Protein AF-A0A2D9EBV8-F1 (afdb_monomer_lite)

Structure (mmCIF, N/CA/C/O backbone):
data_AF-A0A2D9EBV8-F1
#
_entry.id   AF-A0A2D9EBV8-F1
#
loop_
_atom_site.group_PDB
_atom_site.id
_atom_site.type_symbol
_atom_site.label_atom_id
_atom_site.label_alt_id
_atom_site.label_comp_id
_atom_site.label_asym_id
_atom_site.label_entity_id
_atom_site.label_seq_id
_atom_site.pdbx_PDB_ins_code
_atom_site.Cartn_x
_atom_site.Cartn_y
_atom_site.Cartn_z
_atom_site.occupancy
_atom_site.B_iso_or_equiv
_atom_site.auth_seq_id
_atom_site.auth_comp_id
_atom_site.auth_asym_id
_atom_site.auth_atom_id
_atom_site.pdbx_PDB_model_num
ATOM 1 N N . MET A 1 1 ? -5.645 5.753 22.141 1.00 81.00 1 MET A N 1
ATOM 2 C CA . MET A 1 1 ? -5.054 6.169 20.856 1.00 81.00 1 MET A CA 1
ATOM 3 C C . MET A 1 1 ? -5.841 5.474 19.771 1.00 81.00 1 MET A C 1
ATOM 5 O O . MET A 1 1 ? -5.982 4.258 19.844 1.00 81.00 1 MET A O 1
ATOM 9 N N . THR A 1 2 ? -6.407 6.237 18.846 1.00 87.56 2 THR A N 1
ATOM 10 C CA . THR A 1 2 ? -7.192 5.682 17.734 1.00 87.56 2 THR A CA 1
ATOM 11 C C . THR A 1 2 ? -6.269 4.957 16.742 1.00 87.56 2 THR A C 1
ATOM 13 O O . THR A 1 2 ? -5.072 5.263 16.686 1.00 87.56 2 THR A O 1
ATOM 16 N N . PRO A 1 3 ? -6.769 4.008 15.933 1.00 87.75 3 PRO A N 1
ATOM 17 C CA . PRO A 1 3 ? -6.004 3.422 14.831 1.00 87.75 3 PRO A CA 1
ATOM 18 C C . PRO A 1 3 ? -5.420 4.475 13.879 1.00 87.75 3 PRO A C 1
ATOM 20 O O . PRO A 1 3 ? -4.272 4.354 13.458 1.00 87.75 3 PRO A O 1
ATOM 23 N N . ALA A 1 4 ? -6.172 5.545 13.596 1.00 86.12 4 ALA A N 1
ATOM 24 C CA . ALA A 1 4 ? -5.724 6.651 12.750 1.00 86.12 4 ALA A CA 1
ATOM 25 C C . ALA A 1 4 ? -4.484 7.365 13.304 1.00 86.12 4 ALA A C 1
ATOM 27 O O . ALA A 1 4 ? -3.606 7.754 12.538 1.00 86.12 4 ALA A O 1
ATOM 28 N N . GLU A 1 5 ? -4.393 7.515 14.625 1.00 89.56 5 GLU A N 1
ATOM 29 C CA . GLU A 1 5 ? -3.217 8.081 15.288 1.00 89.56 5 GLU A CA 1
ATOM 30 C C . GLU A 1 5 ? -2.063 7.074 15.354 1.00 89.56 5 GLU A C 1
ATOM 32 O O . GLU A 1 5 ? -0.928 7.441 15.062 1.00 89.56 5 GLU A O 1
ATOM 37 N N . LYS A 1 6 ? -2.348 5.806 15.695 1.00 92.12 6 LYS A N 1
ATOM 38 C CA . LYS A 1 6 ? -1.331 4.752 15.868 1.00 92.12 6 LYS A CA 1
ATOM 39 C C . LYS A 1 6 ? -0.600 4.425 14.567 1.00 92.12 6 LYS A C 1
ATOM 41 O O . LYS A 1 6 ? 0.611 4.249 14.589 1.00 92.12 6 LYS A O 1
ATOM 46 N N . TYR A 1 7 ? -1.331 4.330 13.457 1.00 91.75 7 TYR A N 1
ATOM 47 C CA . TYR A 1 7 ? -0.819 3.810 12.184 1.00 91.75 7 TYR A CA 1
ATOM 48 C C . TYR A 1 7 ? -0.558 4.892 11.135 1.00 91.75 7 TYR A C 1
ATOM 50 O O . TYR A 1 7 ? -0.276 4.578 9.979 1.00 91.75 7 TYR A O 1
ATOM 58 N N . ARG A 1 8 ? -0.627 6.173 11.516 1.00 92.50 8 ARG A N 1
ATOM 59 C CA . ARG A 1 8 ? -0.406 7.298 10.599 1.00 92.50 8 ARG A CA 1
ATOM 60 C C . ARG A 1 8 ? 0.923 7.190 9.852 1.00 92.50 8 ARG A C 1
ATOM 62 O O . ARG A 1 8 ? 0.958 7.364 8.635 1.00 92.50 8 ARG A O 1
ATOM 69 N N . ASP A 1 9 ? 1.996 6.904 10.583 1.00 94.31 9 ASP A N 1
ATOM 70 C CA . ASP A 1 9 ? 3.339 6.820 10.012 1.00 94.31 9 ASP A CA 1
ATOM 71 C C . ASP A 1 9 ? 3.507 5.555 9.162 1.00 94.31 9 ASP A C 1
ATOM 73 O O . ASP A 1 9 ? 4.109 5.623 8.092 1.00 94.31 9 ASP A O 1
ATOM 77 N N . ASN A 1 10 ? 2.888 4.434 9.561 1.00 93.81 10 ASN A N 1
ATOM 78 C CA . ASN A 1 10 ? 2.840 3.215 8.748 1.00 93.81 10 ASN A CA 1
ATOM 79 C C . ASN A 1 10 ? 2.167 3.477 7.396 1.00 93.81 10 ASN A C 1
ATOM 81 O O . ASN A 1 10 ? 2.729 3.156 6.355 1.00 93.81 10 ASN A O 1
ATOM 85 N N . PHE A 1 11 ? 0.990 4.105 7.391 1.00 94.56 11 PHE A N 1
ATOM 86 C CA . PHE A 1 11 ? 0.259 4.401 6.158 1.00 94.56 11 PHE A CA 1
ATOM 87 C C . PHE A 1 11 ? 1.008 5.362 5.240 1.00 94.56 11 PHE A C 1
ATOM 89 O O . PHE A 1 11 ? 0.989 5.184 4.022 1.00 94.56 11 PHE A O 1
ATOM 96 N N . LYS A 1 12 ? 1.704 6.347 5.814 1.00 95.75 12 LYS A N 1
ATOM 97 C CA . LYS A 1 12 ? 2.571 7.237 5.044 1.00 95.75 12 LYS A CA 1
ATOM 98 C C . LYS A 1 12 ? 3.744 6.475 4.418 1.00 95.75 12 LYS A C 1
ATOM 100 O O . LYS A 1 12 ? 4.006 6.653 3.233 1.00 95.75 12 LYS A O 1
ATOM 105 N N . SER A 1 13 ? 4.407 5.607 5.184 1.00 95.56 13 SER A N 1
ATOM 106 C CA . SER A 1 13 ? 5.509 4.770 4.687 1.00 95.56 13 SER A CA 1
ATOM 107 C C . SER A 1 13 ? 5.050 3.852 3.550 1.00 95.56 13 SER A C 1
ATOM 109 O O . SER A 1 13 ? 5.656 3.835 2.481 1.00 95.56 13 SER A O 1
ATOM 111 N N . LEU A 1 14 ? 3.919 3.163 3.727 1.00 95.50 14 LEU A N 1
ATOM 112 C CA . LEU A 1 14 ? 3.328 2.290 2.708 1.00 95.50 14 LEU A CA 1
ATOM 113 C C . LEU A 1 14 ? 2.961 3.054 1.430 1.00 95.50 14 LEU A C 1
ATOM 115 O O . LEU A 1 14 ? 3.194 2.561 0.327 1.00 95.50 14 LEU A O 1
ATOM 119 N N . GLU A 1 15 ? 2.399 4.259 1.551 1.00 96.19 15 GLU A N 1
ATOM 120 C CA . GLU A 1 15 ? 2.115 5.118 0.397 1.00 96.19 15 GLU A CA 1
ATOM 121 C C . GLU A 1 15 ? 3.399 5.487 -0.361 1.00 96.19 15 GLU A C 1
ATOM 123 O O . GLU A 1 15 ? 3.444 5.378 -1.590 1.00 96.19 15 GLU A O 1
ATOM 128 N N . GLU A 1 16 ? 4.456 5.877 0.356 1.00 97.19 16 GLU A N 1
ATOM 129 C CA . GLU A 1 16 ? 5.760 6.182 -0.235 1.00 97.19 16 GLU A CA 1
ATOM 130 C C . GLU A 1 16 ? 6.342 4.956 -0.961 1.00 97.19 16 GLU A C 1
ATOM 132 O O . GLU A 1 16 ? 6.755 5.070 -2.119 1.00 97.19 16 GLU A O 1
ATOM 137 N N . GLU A 1 17 ? 6.301 3.767 -0.352 1.00 96.62 17 GLU A N 1
ATOM 138 C CA . GLU A 1 17 ? 6.769 2.529 -0.985 1.00 96.62 17 GLU A CA 1
ATOM 139 C C . GLU A 1 17 ? 5.984 2.181 -2.257 1.00 96.62 17 GLU A C 1
ATOM 141 O O . GLU A 1 17 ? 6.583 1.842 -3.285 1.00 96.62 17 GLU A O 1
ATOM 146 N N . LEU A 1 18 ? 4.655 2.317 -2.231 1.00 97.00 18 LEU A N 1
ATOM 147 C CA . LEU A 1 18 ? 3.793 2.089 -3.394 1.00 97.00 18 LEU A CA 1
ATOM 148 C C . LEU A 1 18 ? 4.111 3.063 -4.540 1.00 97.00 18 LEU A C 1
ATOM 150 O O . LEU A 1 18 ? 4.152 2.663 -5.708 1.00 97.00 18 LEU A O 1
ATOM 154 N N . LEU A 1 19 ? 4.383 4.334 -4.234 1.00 97.81 19 LEU A N 1
ATOM 155 C CA . LEU A 1 19 ? 4.782 5.333 -5.231 1.00 97.81 19 LEU A CA 1
ATOM 156 C C . LEU A 1 19 ? 6.170 5.046 -5.818 1.00 97.81 19 LEU A C 1
ATOM 158 O O . LEU A 1 19 ? 6.379 5.191 -7.031 1.00 97.81 19 LEU A O 1
ATOM 162 N N . ILE A 1 20 ? 7.119 4.600 -4.991 1.00 97.50 20 ILE A N 1
ATOM 163 C CA . ILE A 1 20 ? 8.442 4.174 -5.459 1.00 97.50 20 ILE A CA 1
ATOM 164 C C . ILE A 1 20 ? 8.292 2.951 -6.367 1.00 97.50 20 ILE A C 1
ATOM 166 O O . ILE A 1 20 ? 8.866 2.938 -7.458 1.00 97.50 20 ILE A O 1
ATOM 170 N N . ALA A 1 21 ? 7.484 1.962 -5.980 1.00 96.94 21 ALA A N 1
ATOM 171 C CA . ALA A 1 21 ? 7.195 0.787 -6.795 1.00 96.94 21 ALA A CA 1
ATOM 172 C C . ALA A 1 21 ? 6.620 1.191 -8.167 1.00 96.94 21 ALA A C 1
ATOM 174 O O . ALA A 1 21 ? 7.171 0.803 -9.202 1.00 96.94 21 ALA A O 1
ATOM 175 N N . ALA A 1 22 ? 5.598 2.054 -8.194 1.00 96.69 22 ALA A N 1
ATOM 176 C CA . ALA A 1 22 ? 5.018 2.565 -9.438 1.00 96.69 22 ALA A CA 1
ATOM 177 C C . ALA A 1 22 ? 6.073 3.239 -10.331 1.00 96.69 22 ALA A C 1
ATOM 179 O O . ALA A 1 22 ? 6.115 3.026 -11.546 1.00 96.69 22 ALA A O 1
ATOM 180 N N . THR A 1 23 ? 6.964 4.023 -9.721 1.00 96.00 23 THR A N 1
ATOM 181 C CA . THR A 1 23 ? 8.048 4.719 -10.421 1.00 96.00 23 THR A CA 1
ATOM 182 C C . THR A 1 23 ? 9.053 3.737 -11.022 1.00 96.00 23 THR A C 1
ATOM 184 O O . THR A 1 23 ? 9.422 3.886 -12.188 1.00 96.00 23 THR A O 1
ATOM 187 N N . GLN A 1 24 ? 9.469 2.708 -10.275 1.00 94.38 24 GLN A N 1
ATOM 188 C CA . GLN A 1 24 ? 10.375 1.667 -10.779 1.00 94.38 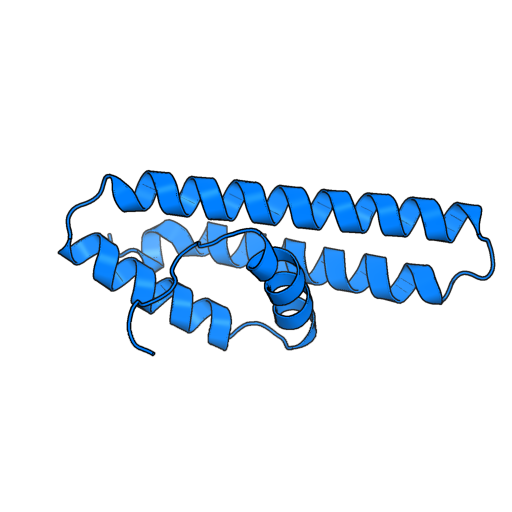24 GLN A CA 1
ATOM 189 C C . GLN A 1 24 ? 9.768 0.932 -11.973 1.00 94.38 24 GLN A C 1
ATOM 191 O O . GLN A 1 24 ? 10.436 0.756 -12.994 1.00 94.38 24 GLN A O 1
ATOM 196 N N . TYR A 1 25 ? 8.489 0.565 -11.876 1.00 94.88 25 TYR A N 1
ATOM 197 C CA . TYR A 1 25 ? 7.777 -0.094 -12.964 1.00 94.88 25 TYR A CA 1
ATOM 198 C C . TYR A 1 25 ? 7.697 0.795 -14.212 1.00 94.88 25 TYR A C 1
ATOM 200 O O . TYR A 1 25 ? 8.074 0.373 -15.305 1.00 94.88 25 TYR A O 1
ATOM 208 N N . ALA A 1 26 ? 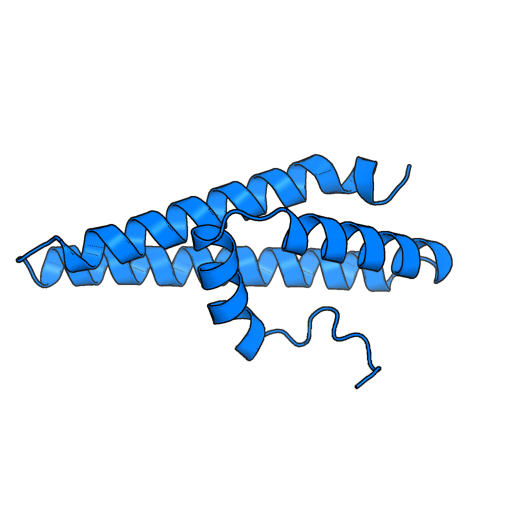7.286 2.057 -14.059 1.00 94.00 26 ALA A N 1
ATOM 209 C CA . ALA A 1 26 ? 7.191 3.002 -15.170 1.00 94.00 26 ALA A CA 1
ATOM 210 C C . ALA A 1 26 ? 8.552 3.262 -15.840 1.00 94.00 26 ALA A C 1
ATOM 212 O O . ALA A 1 26 ? 8.645 3.325 -17.069 1.00 94.00 26 ALA A O 1
ATOM 213 N N . LEU A 1 27 ? 9.620 3.400 -15.048 1.00 93.25 27 LEU A N 1
ATOM 214 C CA . LEU A 1 27 ? 10.972 3.600 -15.563 1.00 93.25 27 LEU A CA 1
ATOM 215 C C . LEU A 1 27 ? 11.487 2.368 -16.308 1.00 93.25 27 LEU A C 1
ATOM 217 O O . LEU A 1 27 ? 12.086 2.535 -17.368 1.00 93.25 27 LEU A O 1
ATOM 221 N N . ALA A 1 28 ? 11.205 1.152 -15.832 1.00 94.44 28 ALA A N 1
ATOM 222 C CA . ALA A 1 28 ? 11.654 -0.086 -16.469 1.00 94.44 28 ALA A CA 1
ATOM 223 C C . ALA A 1 28 ? 11.273 -0.154 -17.962 1.00 94.44 28 ALA A C 1
ATOM 225 O O . ALA A 1 28 ? 12.068 -0.599 -18.798 1.00 94.44 28 ALA A O 1
ATOM 226 N N . TRP A 1 29 ? 10.092 0.355 -18.318 1.00 91.38 29 TRP A N 1
ATOM 227 C CA . TRP A 1 29 ? 9.600 0.393 -19.698 1.00 91.38 29 TRP A CA 1
ATOM 228 C C . TRP A 1 29 ? 10.202 1.512 -20.554 1.00 91.38 29 TRP A C 1
ATOM 230 O O . TRP A 1 29 ? 10.176 1.410 -21.779 1.00 91.38 29 TRP A O 1
ATOM 240 N N . LYS A 1 30 ? 10.819 2.529 -19.942 1.00 92.06 30 LYS A N 1
ATOM 241 C CA . LYS A 1 30 ? 11.548 3.592 -20.653 1.00 92.06 30 LYS A CA 1
ATOM 242 C C . LYS A 1 30 ? 12.974 3.193 -21.039 1.00 92.06 30 LYS A C 1
ATOM 244 O O . LYS A 1 30 ? 13.537 3.775 -21.962 1.00 92.06 30 LYS A O 1
ATOM 249 N N . PHE A 1 31 ? 13.568 2.197 -20.377 1.00 84.50 31 PHE A N 1
ATOM 250 C CA . PHE A 1 31 ? 14.896 1.704 -20.751 1.00 84.50 31 PHE A CA 1
ATOM 251 C C . PHE A 1 31 ? 14.825 0.790 -21.978 1.00 84.50 31 PHE A C 1
ATOM 253 O O . PHE A 1 31 ? 14.100 -0.206 -21.979 1.00 84.50 31 PHE A O 1
ATOM 260 N N . GLY A 1 32 ? 15.638 1.094 -22.996 1.00 81.00 32 GLY A N 1
ATOM 261 C CA . GLY A 1 32 ? 15.876 0.212 -24.148 1.00 81.00 32 GLY A CA 1
ATOM 262 C C . GLY A 1 32 ? 16.846 -0.941 -23.853 1.00 81.00 32 GLY A C 1
ATOM 263 O O . GLY A 1 32 ? 16.907 -1.910 -24.601 1.00 81.00 32 GLY A O 1
ATOM 264 N N . ASN A 1 33 ? 17.591 -0.865 -22.743 1.00 93.56 33 ASN A N 1
ATOM 265 C CA . ASN A 1 33 ? 18.497 -1.923 -22.301 1.00 93.56 33 ASN A CA 1
ATOM 266 C C . ASN A 1 33 ? 17.748 -2.953 -21.438 1.00 93.56 33 ASN A C 1
ATOM 268 O O . ASN A 1 33 ? 17.292 -2.643 -20.334 1.00 93.56 33 ASN A O 1
ATOM 272 N N . TRP A 1 34 ? 17.692 -4.196 -21.921 1.00 92.50 34 TRP A N 1
ATOM 273 C CA . TRP A 1 34 ? 17.035 -5.316 -21.244 1.00 92.50 34 TRP A CA 1
ATOM 274 C C . TRP A 1 34 ? 17.562 -5.582 -19.825 1.00 92.50 34 TRP A C 1
ATOM 276 O O . TRP A 1 34 ? 16.780 -5.805 -18.903 1.00 92.50 34 TRP A O 1
ATOM 286 N N . THR A 1 35 ? 18.877 -5.511 -19.613 1.00 94.56 35 THR A N 1
ATOM 287 C CA . THR A 1 35 ? 19.491 -5.754 -18.300 1.00 94.56 35 THR A CA 1
ATOM 288 C C . THR A 1 35 ? 19.077 -4.691 -17.284 1.00 94.56 35 THR A C 1
ATOM 290 O O . THR A 1 35 ? 18.776 -5.022 -16.137 1.00 94.56 35 THR A O 1
ATOM 293 N N . ALA A 1 36 ? 19.024 -3.420 -17.696 1.00 93.69 36 ALA A N 1
ATOM 294 C CA . ALA A 1 36 ? 18.567 -2.327 -16.836 1.00 93.69 36 ALA A CA 1
ATOM 295 C C . ALA A 1 36 ? 17.080 -2.482 -16.482 1.00 93.69 36 ALA A C 1
ATOM 297 O O . ALA A 1 36 ? 16.721 -2.415 -15.306 1.00 93.69 36 ALA A O 1
ATOM 298 N N . ARG A 1 37 ? 16.241 -2.800 -17.479 1.00 95.81 37 ARG A N 1
ATOM 299 C CA . ARG A 1 37 ? 14.818 -3.110 -17.281 1.00 95.81 37 ARG A CA 1
ATOM 300 C C . ARG A 1 37 ? 14.622 -4.239 -16.271 1.00 95.81 37 ARG A C 1
ATOM 302 O O . ARG A 1 37 ? 13.882 -4.068 -15.310 1.00 95.81 37 ARG A O 1
ATOM 309 N N . ARG A 1 38 ? 15.321 -5.367 -16.441 1.00 95.00 38 ARG A N 1
ATOM 310 C CA . ARG A 1 38 ? 15.206 -6.527 -15.542 1.00 95.00 38 ARG A CA 1
ATOM 311 C C . ARG A 1 38 ? 15.572 -6.183 -14.096 1.00 95.00 38 ARG A C 1
ATOM 313 O O . ARG A 1 38 ? 14.908 -6.650 -13.178 1.00 95.00 38 ARG A O 1
ATOM 320 N N . ARG A 1 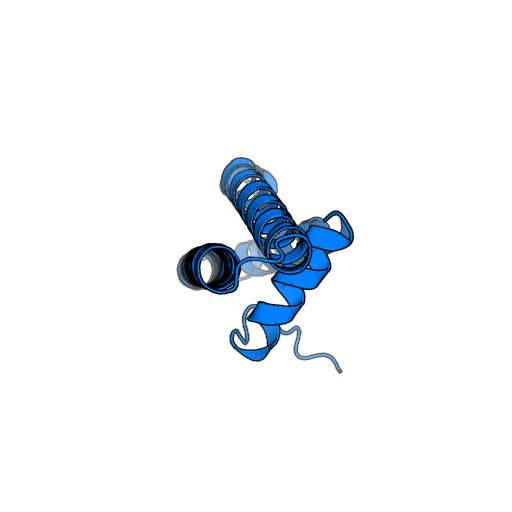39 ? 16.602 -5.356 -13.882 1.00 94.44 39 ARG A N 1
ATOM 321 C CA . ARG A 1 39 ? 16.977 -4.890 -12.536 1.00 94.44 39 ARG A CA 1
ATOM 322 C C . ARG A 1 39 ? 15.879 -4.034 -11.9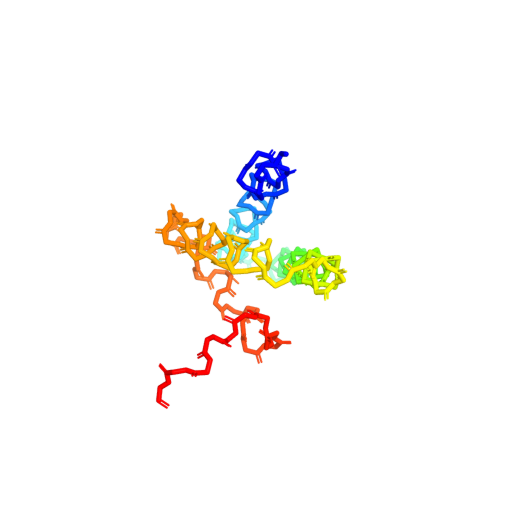07 1.00 94.44 39 ARG A C 1
ATOM 324 O O . ARG A 1 39 ? 15.543 -4.266 -10.753 1.00 94.44 39 ARG A O 1
ATOM 331 N N . MET A 1 40 ? 15.300 -3.097 -12.658 1.00 94.94 40 MET A N 1
ATOM 332 C CA . MET A 1 40 ? 14.206 -2.252 -12.159 1.00 94.94 40 MET A CA 1
ATOM 333 C C . MET A 1 40 ? 12.952 -3.057 -11.823 1.00 94.94 40 MET A C 1
ATOM 335 O O . MET A 1 40 ? 12.379 -2.856 -10.758 1.00 94.94 40 MET A O 1
ATOM 339 N N . LEU A 1 41 ? 12.572 -4.015 -12.674 1.00 94.38 41 LEU A N 1
ATOM 340 C CA . LEU A 1 41 ? 11.448 -4.914 -12.393 1.00 94.38 41 LEU A CA 1
ATOM 341 C C . LEU A 1 41 ? 11.700 -5.769 -11.144 1.00 94.38 41 LEU A C 1
ATOM 343 O O . LEU A 1 41 ? 10.816 -5.911 -10.314 1.00 94.38 41 LEU A O 1
ATOM 347 N N . SER A 1 42 ? 12.925 -6.259 -10.940 1.00 94.62 42 SER A N 1
ATOM 348 C CA . SER A 1 42 ? 13.258 -7.004 -9.719 1.00 94.62 42 SER A CA 1
ATOM 349 C C . SER A 1 42 ? 13.183 -6.135 -8.453 1.00 94.62 42 SER A C 1
ATOM 351 O O . SER A 1 42 ? 12.749 -6.608 -7.403 1.00 94.62 42 SER A O 1
ATOM 353 N N . VAL A 1 43 ? 13.563 -4.853 -8.538 1.00 95.38 43 VAL A N 1
ATOM 354 C CA . VAL A 1 43 ? 13.381 -3.898 -7.431 1.00 95.38 43 VAL A CA 1
ATOM 355 C C . VAL A 1 43 ? 11.897 -3.632 -7.180 1.00 95.38 43 VAL A C 1
ATOM 357 O O . VAL A 1 43 ? 11.479 -3.642 -6.026 1.00 95.38 43 VAL A O 1
ATOM 360 N N . HIS A 1 44 ? 11.106 -3.436 -8.237 1.00 95.50 44 HIS A N 1
ATOM 361 C CA . HIS A 1 44 ? 9.651 -3.279 -8.159 1.00 95.50 44 HIS A CA 1
ATOM 362 C C . HIS A 1 44 ? 8.986 -4.469 -7.459 1.00 95.50 44 HIS A C 1
ATOM 364 O O . HIS A 1 44 ? 8.282 -4.275 -6.474 1.00 95.50 44 HIS A O 1
ATOM 370 N N . GLU A 1 45 ? 9.296 -5.696 -7.879 1.00 93.50 45 GLU A N 1
ATOM 371 C CA . GLU A 1 45 ? 8.794 -6.918 -7.241 1.00 93.50 45 GLU A CA 1
ATOM 372 C C . GLU A 1 45 ? 9.174 -7.004 -5.758 1.00 93.50 45 GLU A C 1
ATOM 374 O O . GLU A 1 45 ? 8.368 -7.441 -4.937 1.00 93.50 45 GLU A O 1
ATOM 379 N N . ARG A 1 46 ? 10.397 -6.595 -5.393 1.00 94.81 46 ARG A N 1
ATOM 380 C CA . ARG A 1 46 ? 10.837 -6.582 -3.992 1.00 94.81 46 ARG A CA 1
ATOM 381 C C . ARG A 1 46 ? 10.047 -5.572 -3.160 1.00 94.81 46 ARG A C 1
ATOM 383 O O . ARG A 1 46 ? 9.643 -5.913 -2.058 1.00 94.81 46 ARG A O 1
ATOM 390 N N . LEU A 1 47 ? 9.810 -4.371 -3.686 1.00 94.88 47 LEU A N 1
ATOM 391 C CA . LEU A 1 47 ? 9.006 -3.351 -3.006 1.00 94.88 47 LEU A CA 1
ATOM 392 C C . LEU A 1 47 ? 7.574 -3.840 -2.781 1.00 94.88 47 LEU A C 1
ATOM 394 O O . LEU A 1 47 ? 7.079 -3.781 -1.665 1.00 94.88 47 LEU A O 1
ATOM 398 N N . LEU A 1 48 ? 6.941 -4.430 -3.800 1.00 93.69 48 LEU A N 1
ATOM 399 C CA . LEU A 1 48 ? 5.599 -4.999 -3.645 1.00 93.69 48 LEU A CA 1
ATOM 400 C C . LEU A 1 48 ? 5.547 -6.109 -2.583 1.00 93.69 48 LEU A C 1
ATOM 402 O O . LEU A 1 48 ? 4.572 -6.205 -1.841 1.00 93.69 48 LEU A O 1
ATOM 406 N N . ARG A 1 49 ? 6.595 -6.939 -2.473 1.00 92.31 49 ARG A N 1
ATOM 407 C CA . ARG A 1 49 ? 6.693 -7.947 -1.403 1.00 92.31 49 ARG A CA 1
ATOM 408 C C . ARG A 1 49 ? 6.818 -7.313 -0.019 1.00 92.31 49 ARG A C 1
ATOM 410 O O . ARG A 1 49 ? 6.182 -7.823 0.895 1.00 92.31 49 ARG A O 1
ATOM 417 N N . ASN A 1 50 ? 7.602 -6.246 0.129 1.00 92.31 50 ASN A N 1
ATOM 418 C CA . ASN A 1 50 ? 7.765 -5.544 1.405 1.00 92.31 50 ASN A CA 1
ATOM 419 C C . ASN A 1 50 ? 6.439 -4.944 1.877 1.00 92.31 50 ASN A C 1
ATOM 421 O O . ASN A 1 50 ? 5.977 -5.299 2.957 1.00 92.31 50 ASN A O 1
ATOM 425 N N . VAL A 1 51 ? 5.774 -4.166 1.014 1.00 93.62 51 VAL A N 1
ATOM 426 C CA . VAL A 1 51 ? 4.439 -3.608 1.281 1.00 93.62 51 VAL A CA 1
ATOM 427 C C . VAL A 1 51 ? 3.467 -4.709 1.706 1.00 93.62 51 VAL A C 1
ATOM 429 O O . VAL A 1 51 ? 2.726 -4.553 2.671 1.00 93.62 51 VAL A O 1
ATOM 432 N N . ARG A 1 52 ? 3.484 -5.858 1.019 1.00 91.31 52 ARG A N 1
ATOM 433 C CA . ARG A 1 52 ? 2.633 -7.000 1.372 1.00 91.31 52 ARG A CA 1
ATOM 434 C C . ARG A 1 52 ? 2.925 -7.543 2.774 1.00 91.31 52 ARG A C 1
ATOM 436 O O . ARG A 1 52 ? 1.987 -7.841 3.505 1.00 91.31 52 ARG A O 1
ATOM 443 N N . CYS A 1 53 ? 4.199 -7.708 3.130 1.00 90.62 53 CYS A N 1
ATOM 444 C CA . CYS A 1 53 ? 4.590 -8.174 4.461 1.00 90.62 53 CYS A CA 1
ATOM 445 C C . CYS A 1 53 ? 4.142 -7.191 5.545 1.00 90.62 53 CYS A C 1
ATOM 447 O O . CYS A 1 53 ? 3.531 -7.613 6.518 1.00 90.62 53 CYS A O 1
A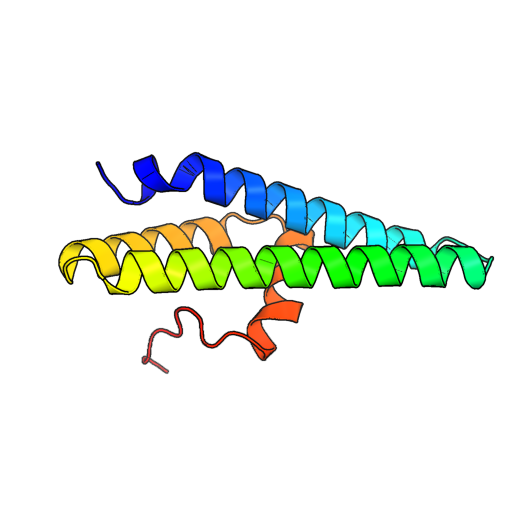TOM 449 N N . GLU A 1 54 ? 4.359 -5.892 5.344 1.00 91.69 54 GLU A N 1
ATOM 450 C CA . GLU A 1 54 ? 3.934 -4.866 6.301 1.00 91.69 54 GLU A CA 1
ATOM 451 C C . GLU A 1 54 ? 2.409 -4.828 6.471 1.00 91.69 54 GLU A C 1
ATOM 453 O O . GLU A 1 54 ? 1.909 -4.740 7.590 1.00 91.69 54 GLU A O 1
ATOM 458 N N . LEU A 1 55 ? 1.645 -4.954 5.381 1.00 91.50 55 LEU A N 1
ATOM 459 C CA . LEU A 1 55 ? 0.184 -5.049 5.453 1.00 91.50 55 LEU A CA 1
ATOM 460 C C . LEU A 1 55 ? -0.279 -6.288 6.232 1.00 91.50 55 LEU A C 1
ATOM 462 O O . LEU A 1 55 ? -1.234 -6.193 7.004 1.00 91.50 55 LEU A O 1
ATOM 466 N N . GLN A 1 56 ? 0.398 -7.427 6.060 1.00 88.69 56 GLN A N 1
ATOM 467 C CA . GLN A 1 56 ? 0.107 -8.639 6.827 1.00 88.69 56 GLN A CA 1
ATOM 468 C C . GLN A 1 56 ? 0.428 -8.453 8.314 1.00 88.69 56 GLN A C 1
ATOM 470 O O . GLN A 1 56 ? -0.385 -8.811 9.157 1.00 88.69 56 GLN A O 1
ATOM 475 N N . GLU A 1 57 ? 1.563 -7.841 8.650 1.00 89.94 57 GLU A N 1
ATOM 476 C CA . GLU A 1 57 ? 1.925 -7.548 10.042 1.00 89.94 57 GLU A CA 1
ATOM 477 C C . GLU A 1 57 ? 0.911 -6.602 10.702 1.00 89.94 57 GLU A C 1
ATOM 479 O O . GLU A 1 57 ? 0.495 -6.824 11.841 1.00 89.94 57 GLU A O 1
ATOM 484 N N . LEU A 1 58 ? 0.453 -5.574 9.979 1.00 89.81 58 LEU A N 1
ATOM 485 C CA . LEU A 1 58 ? -0.607 -4.681 10.450 1.00 89.81 58 LEU A CA 1
ATOM 486 C C . LEU A 1 58 ? -1.918 -5.431 10.693 1.00 89.81 58 LEU A C 1
ATOM 488 O O . LEU A 1 58 ? -2.582 -5.180 11.703 1.00 89.81 58 LEU A O 1
ATOM 492 N N . TYR A 1 59 ? -2.283 -6.347 9.794 1.00 87.00 59 TYR A N 1
ATOM 493 C CA . TYR A 1 59 ? -3.447 -7.212 9.959 1.00 87.00 59 TYR A CA 1
ATOM 494 C C . TYR A 1 59 ? -3.309 -8.088 11.205 1.00 87.00 59 TYR A C 1
ATOM 496 O O . TYR A 1 59 ? -4.193 -8.058 12.057 1.00 87.00 59 TYR A O 1
ATOM 504 N N . ASP A 1 60 ? -2.192 -8.800 11.355 1.00 88.94 60 ASP A N 1
ATOM 505 C CA . ASP A 1 60 ? -1.961 -9.735 12.458 1.00 88.94 60 ASP A CA 1
ATOM 506 C C . ASP A 1 60 ? -2.004 -9.021 13.813 1.00 88.94 60 ASP A C 1
ATOM 508 O O . ASP A 1 60 ? -2.685 -9.476 14.733 1.00 88.94 60 ASP A O 1
ATOM 512 N N . VAL A 1 61 ? -1.342 -7.863 13.924 1.00 89.75 61 VAL A N 1
ATOM 513 C CA . VAL A 1 61 ? -1.360 -7.040 15.143 1.00 89.75 61 VAL A CA 1
ATOM 514 C C . VAL A 1 61 ? -2.771 -6.541 15.439 1.00 89.75 61 VAL A C 1
ATOM 516 O O . VAL A 1 61 ? -3.223 -6.621 16.578 1.00 89.75 61 VAL A O 1
ATOM 519 N N . THR A 1 62 ? -3.484 -6.047 14.427 1.00 88.12 62 THR A N 1
ATOM 520 C CA . THR A 1 62 ? -4.851 -5.542 14.606 1.00 88.12 62 THR A CA 1
ATOM 521 C C . THR A 1 62 ? -5.813 -6.667 14.976 1.00 88.12 62 THR A C 1
ATOM 523 O O . THR A 1 62 ? -6.720 -6.461 15.776 1.00 88.12 62 THR A O 1
ATOM 526 N N . ASN A 1 63 ? -5.618 -7.876 14.451 1.00 87.81 63 ASN A N 1
ATOM 527 C CA . ASN A 1 63 ? -6.504 -9.004 14.710 1.00 87.81 63 ASN A CA 1
ATOM 528 C C . ASN A 1 63 ? -6.433 -9.510 16.164 1.00 87.81 63 ASN A C 1
ATOM 530 O O . ASN A 1 63 ? -7.353 -10.187 16.618 1.00 87.81 63 ASN A O 1
ATOM 534 N N . MET A 1 64 ? -5.374 -9.156 16.901 1.00 90.88 64 MET A N 1
ATOM 535 C CA . MET A 1 64 ? -5.234 -9.419 18.339 1.00 90.88 64 MET A CA 1
ATOM 536 C C . MET A 1 64 ? -5.931 -8.370 19.225 1.00 90.88 64 MET A C 1
ATOM 538 O O . MET A 1 64 ? -6.042 -8.569 20.434 1.00 90.88 64 MET A O 1
ATOM 542 N N . GLU A 1 65 ? -6.383 -7.253 18.651 1.00 92.19 65 GLU A N 1
ATOM 543 C CA . GLU A 1 65 ? -7.053 -6.166 19.371 1.00 92.19 65 GLU A CA 1
ATOM 544 C C . GLU A 1 65 ? -8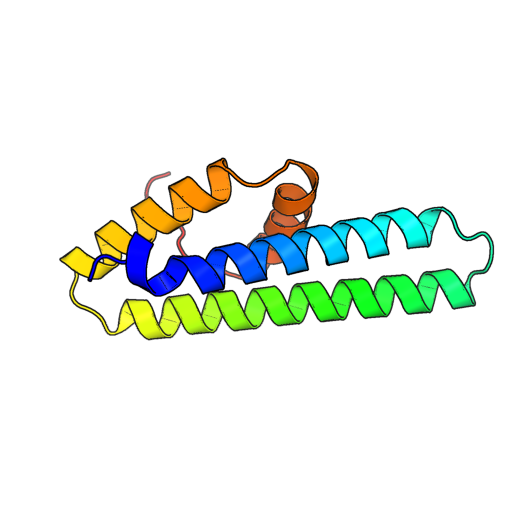.563 -6.440 19.533 1.00 92.19 65 GLU A C 1
ATOM 546 O O . GLU A 1 65 ? -9.150 -7.314 18.892 1.00 92.19 65 GLU A O 1
ATOM 551 N N . GLN A 1 66 ? -9.226 -5.663 20.394 1.00 93.31 66 GLN A N 1
ATOM 552 C CA . GLN A 1 66 ? -10.668 -5.791 20.643 1.00 93.31 66 GLN A CA 1
ATOM 553 C C . GLN A 1 66 ? -11.510 -5.438 19.402 1.00 93.31 66 GLN A C 1
ATOM 555 O O . GLN A 1 66 ? -11.126 -4.592 18.597 1.00 93.31 66 GLN A O 1
ATOM 560 N N . ASP A 1 67 ? -12.703 -6.028 19.275 1.00 91.81 67 ASP A N 1
ATOM 561 C CA . ASP A 1 67 ? -13.607 -5.859 18.120 1.00 91.81 67 ASP A CA 1
ATOM 562 C C . ASP A 1 67 ? -13.859 -4.404 17.717 1.00 91.81 67 ASP A C 1
ATOM 564 O O . ASP A 1 67 ? -13.875 -4.082 16.528 1.00 91.81 67 ASP A O 1
ATOM 568 N N . GLU A 1 68 ? -14.050 -3.517 18.694 1.00 92.31 68 GLU A N 1
ATOM 569 C CA . GLU A 1 68 ? -14.263 -2.091 18.443 1.00 92.31 68 GLU A CA 1
ATOM 570 C C . GLU A 1 68 ? -13.049 -1.458 17.749 1.00 92.31 68 GLU A C 1
ATOM 572 O O . GLU A 1 68 ? -13.198 -0.786 16.726 1.00 92.31 68 GLU A O 1
ATOM 577 N N . TYR A 1 69 ? -11.847 -1.768 18.240 1.00 91.94 69 TYR A N 1
ATOM 578 C CA . TYR A 1 69 ? -10.589 -1.307 17.663 1.00 91.94 69 TYR A CA 1
ATOM 579 C C . TYR A 1 69 ? -10.398 -1.830 16.236 1.00 91.94 69 TYR A C 1
ATOM 581 O O . TYR A 1 69 ? -10.029 -1.074 15.337 1.00 91.94 69 TYR A O 1
ATOM 589 N N . ARG A 1 70 ? -10.717 -3.111 16.000 1.00 91.31 70 ARG A N 1
ATOM 590 C CA . ARG A 1 70 ? -10.643 -3.737 14.670 1.00 91.31 70 ARG A CA 1
ATOM 591 C C . ARG A 1 70 ? -11.557 -3.040 13.664 1.00 91.31 70 ARG A C 1
ATOM 593 O O . ARG A 1 70 ? -11.118 -2.705 12.566 1.00 91.31 70 ARG A O 1
ATOM 600 N N . ARG A 1 71 ? -12.806 -2.745 14.041 1.00 90.25 71 ARG A N 1
ATOM 601 C CA . ARG A 1 71 ? -13.761 -2.026 13.172 1.00 90.25 71 ARG A CA 1
ATOM 602 C C . ARG A 1 71 ? -13.300 -0.607 12.852 1.00 90.25 71 ARG A C 1
ATOM 604 O O . ARG A 1 71 ? -13.473 -0.143 11.726 1.00 90.25 71 ARG A O 1
ATOM 611 N N . GLU A 1 72 ? -12.739 0.100 13.829 1.00 92.25 72 GLU A N 1
ATOM 612 C CA . GLU A 1 72 ? -12.197 1.442 13.608 1.00 92.25 72 GLU A CA 1
ATOM 613 C C . GLU A 1 72 ? -10.950 1.407 12.709 1.00 92.25 72 GLU A C 1
ATOM 615 O O . GLU A 1 72 ? -10.800 2.254 11.821 1.00 92.25 72 GLU A O 1
ATOM 620 N N . PHE A 1 73 ? -10.100 0.388 12.863 1.00 91.69 73 PHE A N 1
ATOM 621 C CA . PHE A 1 73 ? -8.951 0.171 11.992 1.00 91.69 73 PHE A CA 1
ATOM 622 C C . PHE A 1 73 ? -9.388 -0.075 10.547 1.00 91.69 73 PHE A C 1
ATOM 624 O O . PHE A 1 73 ? -8.903 0.620 9.660 1.00 91.69 73 PHE A O 1
ATOM 631 N N . VAL A 1 74 ? -10.338 -0.986 10.299 1.00 90.06 74 VAL A N 1
ATOM 632 C CA . VAL A 1 74 ? -10.831 -1.286 8.939 1.00 90.06 74 VAL A CA 1
ATOM 633 C C . VAL A 1 74 ? -11.376 -0.026 8.264 1.00 90.06 74 VAL A C 1
ATOM 635 O O . VAL A 1 74 ? -11.032 0.267 7.119 1.00 90.06 74 VAL A O 1
ATOM 638 N N . LYS A 1 75 ? -12.148 0.798 8.985 1.00 90.81 75 LYS A N 1
ATOM 639 C CA . LYS A 1 75 ? -12.615 2.098 8.471 1.00 90.81 75 LYS A CA 1
ATOM 640 C C . LYS A 1 75 ? -11.455 3.023 8.109 1.00 90.81 75 LYS A C 1
ATOM 642 O O . LYS A 1 75 ? -11.468 3.628 7.039 1.00 90.81 75 LYS A O 1
ATOM 647 N N . THR A 1 76 ? -10.461 3.126 8.988 1.00 91.38 76 THR A N 1
ATOM 648 C CA . THR A 1 76 ? -9.269 3.959 8.777 1.00 91.38 76 THR A CA 1
ATOM 649 C C . THR A 1 76 ? -8.472 3.485 7.562 1.00 91.38 76 THR A C 1
ATOM 651 O O . THR A 1 76 ? -8.133 4.288 6.695 1.00 91.38 76 THR A O 1
ATOM 654 N N . PHE A 1 77 ? -8.237 2.178 7.455 1.00 92.19 77 PHE A N 1
ATOM 655 C CA . PHE A 1 77 ? -7.558 1.550 6.330 1.00 92.19 77 PHE A CA 1
ATOM 656 C C . PHE A 1 77 ? -8.304 1.805 5.016 1.00 92.19 77 PHE A C 1
ATOM 658 O O . PHE A 1 77 ? -7.716 2.286 4.050 1.00 92.19 77 PHE A O 1
ATOM 665 N N . ASN A 1 78 ? -9.622 1.596 4.993 1.00 90.25 78 ASN A N 1
ATOM 666 C CA . ASN A 1 78 ? -10.456 1.850 3.818 1.00 90.25 78 ASN A CA 1
ATOM 667 C C . ASN A 1 78 ? -10.441 3.327 3.390 1.00 90.25 78 ASN A C 1
ATOM 669 O O . ASN A 1 78 ? -10.457 3.625 2.192 1.00 90.25 78 ASN A O 1
ATOM 673 N N . LEU A 1 79 ? -10.392 4.266 4.340 1.00 92.19 79 LEU A N 1
ATOM 674 C CA . LEU A 1 79 ? -10.222 5.690 4.040 1.00 92.19 79 LEU A CA 1
ATOM 675 C C . LEU A 1 79 ? -8.842 5.983 3.444 1.00 92.19 79 LEU A C 1
ATOM 677 O O . LEU A 1 79 ? -8.763 6.691 2.440 1.00 92.19 79 LEU A O 1
ATOM 681 N N . TRP A 1 80 ? -7.780 5.399 4.000 1.00 94.06 80 TRP A N 1
ATOM 682 C CA . TRP A 1 80 ? -6.429 5.526 3.456 1.00 94.06 80 TRP A CA 1
ATOM 683 C C . TRP A 1 80 ? -6.341 4.988 2.020 1.00 94.06 80 TRP A C 1
ATOM 685 O O . TRP A 1 80 ? -5.923 5.720 1.122 1.00 94.06 80 TRP A O 1
ATOM 695 N N . VAL A 1 81 ? -6.852 3.778 1.755 1.00 92.44 81 VAL A N 1
ATOM 696 C CA . VAL A 1 81 ? -6.899 3.185 0.403 1.00 92.44 81 VAL A CA 1
ATOM 697 C C . VAL A 1 81 ? -7.644 4.089 -0.586 1.00 92.44 81 VAL A C 1
ATOM 699 O O . VAL A 1 81 ? -7.245 4.206 -1.746 1.00 92.44 81 VAL A O 1
ATOM 702 N N . LYS A 1 82 ? -8.727 4.747 -0.150 1.00 91.62 82 LYS A N 1
ATOM 703 C CA . LYS A 1 82 ? -9.470 5.717 -0.973 1.00 91.62 82 LYS A CA 1
ATOM 704 C C . LYS A 1 82 ? -8.689 7.009 -1.220 1.00 91.62 82 LYS A C 1
ATOM 706 O O . LYS A 1 82 ? -8.879 7.607 -2.276 1.00 91.62 82 LYS A O 1
ATOM 711 N N . SER A 1 83 ? -7.841 7.432 -0.282 1.00 94.00 83 SER A N 1
ATOM 712 C CA . SER A 1 83 ? -6.999 8.626 -0.430 1.00 94.00 83 SER A CA 1
ATOM 713 C C . SER A 1 83 ? -5.740 8.415 -1.272 1.00 94.00 83 SER A C 1
ATOM 715 O O . SER A 1 83 ? -5.142 9.402 -1.696 1.00 94.00 83 SER A O 1
ATOM 717 N N . LEU A 1 84 ? -5.350 7.163 -1.543 1.00 95.12 84 LEU A N 1
ATOM 718 C CA . LEU A 1 84 ? -4.140 6.867 -2.306 1.00 95.12 84 LEU A CA 1
ATOM 719 C C . LEU A 1 84 ? -4.170 7.498 -3.710 1.00 95.12 84 LEU A C 1
ATOM 721 O O . LEU A 1 84 ? -5.174 7.384 -4.427 1.00 95.12 84 LEU A O 1
ATOM 725 N N . PRO A 1 85 ? -3.046 8.076 -4.172 1.00 95.94 85 PRO A N 1
ATOM 726 C CA . PRO A 1 85 ? -2.888 8.464 -5.567 1.00 95.94 85 PRO A CA 1
ATOM 727 C C . PRO A 1 85 ? -3.122 7.275 -6.508 1.00 95.94 85 PRO A C 1
ATOM 729 O O . PRO A 1 85 ? -2.754 6.142 -6.196 1.00 95.94 85 PRO A O 1
ATOM 732 N N . LYS A 1 86 ? -3.661 7.536 -7.709 1.00 94.69 86 LYS A N 1
ATOM 733 C CA . LYS A 1 86 ? -4.020 6.490 -8.689 1.00 94.69 86 LYS A CA 1
ATOM 734 C C . LYS A 1 86 ? -2.902 5.463 -8.918 1.00 94.69 86 LYS A C 1
ATOM 736 O O . LYS A 1 86 ? -3.164 4.269 -8.876 1.00 94.69 86 LYS A O 1
ATOM 741 N N . LEU A 1 87 ? -1.666 5.924 -9.112 1.00 94.38 87 LEU A N 1
ATOM 742 C CA . LEU A 1 87 ? -0.517 5.049 -9.367 1.00 94.38 87 LEU A CA 1
ATOM 743 C C . LEU A 1 87 ? -0.195 4.136 -8.176 1.00 94.38 87 LEU A C 1
ATOM 745 O O . LEU A 1 87 ? 0.089 2.961 -8.379 1.00 94.38 87 LEU A O 1
ATOM 749 N N . ALA A 1 88 ? -0.262 4.658 -6.947 1.00 95.00 88 ALA A N 1
ATOM 750 C CA . ALA A 1 88 ? -0.055 3.867 -5.735 1.00 95.00 88 ALA A CA 1
ATOM 751 C C . ALA A 1 88 ? -1.176 2.837 -5.555 1.00 95.00 88 ALA A C 1
ATOM 753 O O . ALA A 1 88 ? -0.911 1.680 -5.239 1.00 95.00 88 ALA A O 1
ATOM 754 N N . LYS A 1 89 ? -2.422 3.237 -5.833 1.00 93.88 89 LYS A N 1
ATOM 755 C CA . LYS A 1 89 ? -3.580 2.343 -5.791 1.00 93.88 89 LYS A CA 1
ATOM 756 C C . LYS A 1 89 ? -3.462 1.197 -6.798 1.00 93.88 89 LYS A C 1
ATOM 758 O O . LYS A 1 89 ? -3.696 0.058 -6.427 1.00 93.88 89 LYS A O 1
ATOM 763 N N . GLU A 1 90 ? -3.014 1.472 -8.024 1.00 93.50 90 GLU A N 1
ATOM 764 C CA . GLU A 1 90 ? -2.734 0.430 -9.021 1.00 93.50 90 GLU A CA 1
ATOM 765 C C . GLU A 1 90 ? -1.688 -0.575 -8.514 1.00 93.50 90 GLU A C 1
ATOM 767 O O . GLU A 1 90 ? -1.858 -1.774 -8.707 1.00 93.50 90 GLU A O 1
ATOM 772 N N . GLN A 1 91 ? -0.633 -0.118 -7.824 1.00 94.44 91 GLN A N 1
ATOM 773 C CA . GLN A 1 91 ? 0.358 -1.025 -7.226 1.00 94.44 91 GLN A CA 1
ATOM 774 C C . GLN A 1 91 ? -0.218 -1.844 -6.069 1.00 94.44 91 GLN A C 1
ATOM 776 O O . GLN A 1 91 ? 0.073 -3.032 -5.953 1.00 94.44 91 GLN A O 1
ATOM 781 N N . LEU A 1 92 ? -1.045 -1.222 -5.230 1.00 93.00 92 LEU A N 1
ATOM 782 C CA . LEU A 1 92 ? -1.736 -1.905 -4.144 1.00 93.00 92 LEU A CA 1
ATOM 783 C C . LEU A 1 92 ? -2.687 -2.982 -4.691 1.00 93.00 92 LEU A C 1
ATOM 785 O O . LEU A 1 92 ? -2.743 -4.091 -4.168 1.00 93.00 92 LEU A O 1
ATOM 789 N N . ASP A 1 93 ? -3.397 -2.697 -5.780 1.00 89.62 93 ASP A N 1
ATOM 790 C CA . ASP A 1 93 ? -4.308 -3.654 -6.406 1.00 89.62 93 ASP A CA 1
ATOM 791 C C . ASP A 1 93 ? -3.553 -4.846 -7.041 1.00 89.62 93 ASP A C 1
ATOM 793 O O . ASP A 1 93 ? -4.076 -5.960 -7.055 1.00 89.62 93 ASP A O 1
ATOM 797 N N . LEU A 1 94 ? -2.289 -4.674 -7.468 1.00 87.19 94 LEU A N 1
ATOM 798 C CA . LEU A 1 94 ? -1.439 -5.793 -7.917 1.00 87.19 94 LEU A CA 1
ATOM 799 C C . LEU A 1 94 ? -1.144 -6.804 -6.800 1.00 87.19 94 LEU A C 1
ATOM 801 O O . LEU A 1 94 ? -1.001 -7.995 -7.084 1.00 87.19 94 LEU A O 1
ATOM 805 N N . ILE A 1 95 ? -1.038 -6.347 -5.549 1.00 83.88 95 ILE A N 1
ATOM 806 C CA . ILE A 1 95 ? -0.776 -7.227 -4.401 1.00 83.88 95 ILE A CA 1
ATOM 807 C C . ILE A 1 95 ? -2.055 -7.746 -3.742 1.00 83.88 95 ILE A C 1
ATOM 809 O O . ILE A 1 95 ? -2.012 -8.822 -3.151 1.00 83.88 95 ILE A O 1
ATOM 813 N N . LYS A 1 96 ? -3.200 -7.071 -3.922 1.00 66.81 96 LYS A N 1
ATOM 814 C CA . LYS A 1 96 ? -4.503 -7.515 -3.393 1.00 66.81 96 LYS A CA 1
ATOM 815 C C . LYS A 1 96 ? -4.968 -8.871 -3.919 1.00 66.81 96 LYS A C 1
ATOM 817 O O . LYS A 1 96 ? -5.640 -9.582 -3.189 1.00 66.81 96 LYS A O 1
ATOM 822 N N . ASN A 1 97 ? -4.535 -9.290 -5.111 1.00 52.66 97 ASN A N 1
ATOM 823 C CA . ASN A 1 97 ? -4.793 -10.652 -5.604 1.00 52.66 97 ASN A CA 1
ATOM 824 C C . ASN A 1 97 ? -4.106 -11.758 -4.769 1.00 52.66 97 ASN A C 1
ATOM 826 O O . ASN A 1 97 ? -4.327 -12.937 -5.029 1.00 52.66 97 ASN A O 1
ATOM 830 N N . TYR A 1 98 ? -3.250 -11.405 -3.802 1.00 44.16 98 TYR A N 1
ATOM 831 C CA . TYR A 1 98 ? -2.478 -12.344 -2.980 1.00 44.16 98 TYR A CA 1
ATOM 832 C C . TYR A 1 98 ? -2.611 -12.116 -1.470 1.00 44.16 98 TYR A C 1
ATOM 834 O O . TYR A 1 98 ? -1.922 -12.784 -0.698 1.00 44.16 98 TYR A O 1
ATOM 842 N N . THR A 1 99 ? -3.447 -11.171 -1.048 1.00 47.09 99 THR A N 1
ATOM 843 C CA . THR A 1 99 ? -3.666 -10.842 0.361 1.00 47.09 99 THR A CA 1
ATOM 844 C C . THR A 1 99 ? -5.147 -10.612 0.576 1.00 47.09 99 THR A C 1
ATOM 846 O O . THR A 1 99 ? -5.633 -9.517 0.296 1.00 47.09 99 THR A O 1
ATOM 849 N N . ASP A 1 100 ? -5.831 -11.626 1.106 1.00 50.22 100 ASP A N 1
ATOM 850 C CA . ASP A 1 100 ? -7.187 -11.574 1.679 1.00 50.22 100 ASP A CA 1
ATOM 851 C C . ASP A 1 100 ? -7.217 -10.699 2.952 1.00 50.22 100 ASP A C 1
ATOM 853 O O . ASP A 1 100 ? -7.691 -11.077 4.020 1.00 50.22 100 ASP A O 1
ATOM 857 N N . VAL A 1 101 ? -6.604 -9.525 2.873 1.00 51.25 101 VAL A N 1
ATOM 858 C CA . VAL A 1 101 ? -6.353 -8.618 3.980 1.00 51.25 101 VAL A CA 1
ATOM 859 C C . VAL A 1 101 ? -7.457 -7.567 3.914 1.00 51.25 101 VAL A C 1
ATOM 861 O O . VAL A 1 101 ? -7.434 -6.675 3.068 1.00 51.25 101 VAL A O 1
ATOM 864 N N . PHE A 1 102 ? -8.442 -7.723 4.804 1.00 52.03 102 PHE A N 1
ATOM 865 C CA . PHE A 1 102 ? -9.605 -6.838 4.990 1.00 52.03 102 PHE A CA 1
ATOM 866 C C . PHE A 1 102 ? -10.687 -6.891 3.897 1.00 52.03 102 PHE A C 1
ATOM 868 O O . PHE A 1 102 ? -11.273 -5.859 3.569 1.00 52.03 102 PHE A O 1
ATOM 875 N N . VAL A 1 103 ? -10.989 -8.074 3.348 1.00 46.03 103 VAL A N 1
ATOM 876 C CA . VAL A 1 103 ? -12.245 -8.255 2.603 1.00 46.03 103 VAL A CA 1
ATOM 877 C C . VAL A 1 103 ? -13.389 -8.086 3.605 1.00 46.03 103 VAL A C 1
ATOM 879 O O . VAL A 1 103 ? -13.552 -8.914 4.500 1.00 46.03 103 VAL A O 1
ATOM 882 N N . ASP A 1 104 ? -14.130 -6.982 3.506 1.00 40.75 104 ASP A N 1
ATOM 883 C CA . ASP A 1 104 ? -15.454 -6.904 4.117 1.00 40.75 104 ASP A CA 1
ATOM 884 C C . ASP A 1 104 ? -16.284 -8.010 3.438 1.00 40.75 104 ASP A C 1
ATOM 886 O O . ASP A 1 104 ? -16.495 -7.964 2.224 1.00 40.75 104 ASP A O 1
ATOM 890 N N . GLU A 1 105 ? -16.672 -9.045 4.191 1.00 39.41 105 GLU A N 1
ATOM 891 C CA . GLU A 1 105 ? -17.661 -10.046 3.769 1.00 39.41 105 GLU A CA 1
ATOM 892 C C . GLU A 1 105 ? -19.028 -9.359 3.637 1.00 39.41 105 GLU A C 1
ATOM 894 O O . GLU A 1 105 ? -19.892 -9.535 4.481 1.00 39.41 105 GLU A O 1
ATOM 899 N N . ASP A 1 106 ? -19.199 -8.520 2.623 1.00 39.72 106 ASP A N 1
ATOM 900 C CA . ASP A 1 106 ? -20.484 -7.964 2.202 1.00 39.72 106 ASP A CA 1
ATOM 901 C C . ASP A 1 106 ? -20.389 -7.623 0.702 1.00 39.72 106 ASP A C 1
ATOM 903 O O . ASP A 1 106 ? -20.344 -6.459 0.292 1.00 39.72 106 ASP A O 1
ATOM 907 N N . GLU A 1 107 ? -20.339 -8.674 -0.120 1.00 36.44 107 GLU A N 1
ATOM 908 C CA . GLU A 1 107 ? -20.856 -8.668 -1.495 1.00 36.44 107 GLU A CA 1
ATOM 909 C C . GLU A 1 107 ? -21.837 -9.836 -1.671 1.00 36.44 107 GLU A C 1
ATOM 911 O O . GLU A 1 107 ? -21.497 -10.969 -1.253 1.00 36.44 107 GLU A O 1
#

Foldseek 3Di:
DALCVVCVVVLVVLLVLLVQLLVLQVVLVVDPDPVSSVVSVVVSVVSLVVSLVSLVVVQVVLVPDDPVRVVRNLVSVVVSLVVRDPSSNVSVVVCCVPDPRNDPPDD

pLDDT: mean 87.37, std 14.85, range [36.44, 97.81]

Secondary structure (DSSP, 8-state):
--HHHHTHHHHHHHHHHHHHHHHHHHHHHH-S-HHHHHHHHHHHHHHHHHHHHHHHHHHHHHHTS-HHHHHHHHHHHHHHHHHS-HHHHHHHHHHHTT---S--S--

Radius of gyration: 15.51 Å; chains: 1; bounding box: 40×21×45 Å

Sequence (107 aa):
MTPAEKYRDNFKSLEEELLIAATQYALAWKFGNWTARRRMLSVHERLLRNVRCELQELYDVTNMEQDEYRREFVKTFNLWVKSLPKLAKEQLDLIKNYTDVFVDEDE